Protein AF-A0A9D4KEQ6-F1 (afdb_monomer)

Organism: Dreissena polymorpha (NCBI:txid45954)

Mean predicted aligned error: 18.67 Å

Radius of gyration: 32.82 Å; Cα contacts (8 Å, |Δi|>4): 3; chains: 1; bounding box: 65×37×92 Å

Sequence (124 aa):
MKENLWKTSDKQVTGLKPDDVHWVLTVPAIWDDSAKHFMRLAAEQVRQYTTTTTTTTTTTTTTTTTTTNTNPSTIYFTILLLLILILPQILLLIVLLLLLLLLLLLQRLYLYYYHYYYYNYYYH

Foldseek 3Di:
DVVVVVVVVCVPDPDDDPVNCDDDDDDDPPDDVVVVVVVVVVVVVVVVVVPDDDDDDDDDDDDPPPPPPCPVVNVVVVVVVVCVVCVVVVVVVVVVVVVVVVVVVVVVVVVVVVVVVVCVVPVD

Structure (mmCIF, N/CA/C/O backbone):
data_AF-A0A9D4KEQ6-F1
#
_entry.id   AF-A0A9D4KEQ6-F1
#
loop_
_atom_site.group_PDB
_atom_site.id
_atom_site.type_symbol
_atom_site.label_atom_id
_atom_site.label_alt_id
_atom_site.label_comp_id
_atom_site.label_asym_id
_atom_site.label_entity_id
_atom_site.label_seq_id
_atom_site.pdbx_PDB_ins_code
_atom_site.Cartn_x
_atom_site.Cartn_y
_atom_site.Cartn_z
_atom_site.occupancy
_atom_site.B_iso_or_equiv
_atom_site.auth_seq_id
_atom_site.auth_comp_id
_atom_site.auth_asym_id
_atom_site.auth_atom_id
_atom_site.pdbx_PDB_model_num
ATOM 1 N N . MET A 1 1 ? -37.636 -7.592 4.244 1.00 48.56 1 MET A N 1
ATOM 2 C CA . MET A 1 1 ? -36.590 -7.904 5.263 1.00 48.56 1 MET A CA 1
ATOM 3 C C . MET A 1 1 ? -36.769 -7.107 6.563 1.00 48.56 1 MET A C 1
ATOM 5 O O . MET A 1 1 ? -36.250 -7.522 7.590 1.00 48.56 1 MET A O 1
ATOM 9 N N . LYS A 1 2 ? -37.547 -6.012 6.545 1.00 50.50 2 LYS A N 1
ATOM 10 C CA . LYS A 1 2 ? -37.942 -5.228 7.727 1.00 50.50 2 LYS A CA 1
ATOM 11 C C . LYS A 1 2 ? -39.020 -5.947 8.548 1.00 50.50 2 LYS A C 1
ATOM 13 O O . LYS A 1 2 ? -39.016 -5.865 9.767 1.00 50.50 2 LYS A O 1
ATOM 18 N N . GLU A 1 3 ? -39.886 -6.721 7.887 1.00 52.66 3 GLU A N 1
ATOM 19 C CA . GLU A 1 3 ? -40.971 -7.465 8.551 1.00 52.66 3 GLU A CA 1
ATOM 20 C C . GLU A 1 3 ? -40.503 -8.553 9.530 1.00 52.66 3 GLU A C 1
ATOM 22 O O . GLU A 1 3 ? -41.194 -8.846 10.504 1.00 52.66 3 GLU A O 1
ATOM 27 N N . ASN A 1 4 ? -39.315 -9.121 9.317 1.00 52.31 4 ASN A N 1
ATOM 28 C CA . ASN A 1 4 ? -38.810 -10.222 10.139 1.00 52.31 4 ASN A CA 1
ATOM 29 C C . ASN A 1 4 ? -38.201 -9.753 11.467 1.00 52.31 4 ASN A C 1
ATOM 31 O O . ASN A 1 4 ? -37.977 -10.580 12.341 1.00 52.31 4 ASN A O 1
ATOM 35 N N . LEU A 1 5 ? -37.951 -8.448 11.624 1.00 56.09 5 LEU A N 1
ATOM 36 C CA . LEU A 1 5 ? -37.410 -7.862 12.854 1.00 56.09 5 LEU A CA 1
ATOM 37 C C . LEU A 1 5 ? -38.504 -7.598 13.897 1.00 56.09 5 LEU A C 1
ATOM 39 O O . LEU A 1 5 ? -38.255 -7.710 15.093 1.00 56.09 5 LEU A O 1
ATOM 43 N N . TRP A 1 6 ? -39.732 -7.301 13.461 1.00 56.75 6 TRP A N 1
ATOM 44 C CA . TRP A 1 6 ? -40.844 -7.013 14.376 1.00 56.75 6 TRP A CA 1
ATOM 45 C C . TRP A 1 6 ? -41.299 -8.258 15.139 1.00 56.75 6 TRP A C 1
ATOM 47 O O . TRP A 1 6 ? -41.569 -8.193 16.334 1.00 56.75 6 TRP A O 1
ATOM 57 N N . LYS A 1 7 ? -41.316 -9.417 14.470 1.00 56.84 7 LYS A N 1
ATOM 58 C CA . LYS A 1 7 ? -41.782 -10.679 15.067 1.00 56.84 7 LYS A CA 1
ATOM 59 C C . LYS A 1 7 ? -40.853 -11.226 16.155 1.00 56.84 7 LYS A C 1
ATOM 61 O O . LYS A 1 7 ? -41.310 -11.975 17.014 1.00 56.84 7 LYS A O 1
ATOM 66 N N . THR A 1 8 ? -39.568 -10.878 16.129 1.00 54.66 8 THR A N 1
ATOM 67 C CA . THR A 1 8 ? -38.582 -11.299 17.139 1.00 54.66 8 THR A CA 1
ATOM 68 C C . THR A 1 8 ? -38.554 -10.379 18.359 1.00 54.66 8 THR A C 1
ATOM 70 O O . THR A 1 8 ? -38.238 -10.852 19.451 1.00 54.66 8 THR A O 1
ATOM 73 N N . SER A 1 9 ? -38.919 -9.102 18.208 1.00 52.12 9 SER A N 1
ATOM 74 C CA . SER A 1 9 ? -38.992 -8.147 19.326 1.00 52.12 9 SER A CA 1
ATOM 75 C C . SER A 1 9 ? -40.262 -8.298 20.167 1.00 52.12 9 SER A C 1
ATOM 77 O O . SER A 1 9 ? -40.203 -8.139 21.384 1.00 52.12 9 SER A O 1
ATOM 79 N N . ASP A 1 10 ? -41.379 -8.694 19.551 1.00 49.25 10 ASP A N 1
ATOM 80 C CA . ASP A 1 10 ? -42.678 -8.847 20.228 1.00 49.25 10 ASP A CA 1
ATOM 81 C C . ASP A 1 10 ? -42.689 -9.973 21.287 1.00 49.25 10 ASP A C 1
ATOM 83 O O . ASP A 1 10 ? -43.503 -9.984 22.204 1.00 49.25 10 ASP A O 1
ATOM 87 N N . LYS A 1 11 ? -41.736 -10.916 21.209 1.00 53.53 11 LYS A N 1
ATOM 88 C CA . LYS A 1 11 ? -41.595 -12.012 22.184 1.00 53.53 11 LYS A CA 1
ATOM 89 C C . LYS A 1 11 ? -40.709 -11.697 23.389 1.00 53.53 11 LYS A C 1
ATOM 91 O O . LYS A 1 11 ? -40.758 -12.456 24.352 1.00 53.53 11 LYS A O 1
ATOM 96 N N . GLN A 1 12 ? -39.881 -10.651 23.345 1.00 56.47 12 GLN A N 1
ATOM 97 C CA . GLN A 1 12 ? -38.873 -10.414 24.391 1.00 56.47 12 GLN A CA 1
ATOM 98 C C . GLN A 1 12 ? -39.175 -9.210 25.286 1.00 56.47 12 GLN A C 1
ATOM 100 O O . GLN A 1 12 ? -38.647 -9.152 26.392 1.00 56.47 12 GLN A O 1
ATOM 105 N N . VAL A 1 13 ? -40.042 -8.281 24.867 1.00 53.16 13 VAL A N 1
ATOM 106 C CA . VAL A 1 13 ? -40.449 -7.137 25.697 1.00 53.16 13 VAL A CA 1
ATOM 107 C C . VAL A 1 13 ? -41.915 -6.801 25.419 1.00 53.16 13 VAL A C 1
ATOM 109 O O . VAL A 1 13 ? -42.242 -6.058 24.499 1.00 53.16 13 VAL A O 1
ATOM 112 N N . THR A 1 14 ? -42.820 -7.361 26.218 1.00 50.53 14 THR A N 1
ATOM 113 C CA . THR A 1 14 ? -44.240 -6.993 26.205 1.00 50.53 14 THR A CA 1
ATOM 114 C C . THR A 1 14 ? -44.406 -5.564 26.734 1.00 50.53 14 THR A C 1
ATOM 116 O O . THR A 1 14 ? -44.149 -5.332 27.914 1.00 50.53 14 THR A O 1
ATOM 119 N N . GLY A 1 15 ? -44.853 -4.620 25.895 1.00 56.59 15 GLY A N 1
ATOM 120 C CA . GLY A 1 15 ? -45.361 -3.315 26.358 1.00 56.59 15 GLY A CA 1
ATOM 121 C C . GLY A 1 15 ? -44.748 -2.045 25.760 1.00 56.59 15 GLY A C 1
ATOM 122 O O . GLY A 1 15 ? -45.093 -0.965 26.228 1.00 56.59 15 GLY A O 1
ATOM 123 N N . LEU A 1 16 ? -43.879 -2.131 24.749 1.00 55.25 16 LEU A N 1
ATOM 124 C CA . LEU A 1 16 ? -43.305 -0.937 24.115 1.00 55.25 16 LEU A CA 1
ATOM 125 C C . LEU A 1 16 ? -44.316 -0.286 23.160 1.00 55.25 16 LEU A C 1
ATOM 127 O O . LEU A 1 16 ? -44.744 -0.906 22.181 1.00 55.25 16 LEU A O 1
ATOM 131 N N . LYS A 1 17 ? -44.695 0.966 23.427 1.00 63.66 17 LYS A N 1
ATOM 132 C CA . LYS A 1 17 ? -45.429 1.796 22.466 1.00 63.66 17 LYS A CA 1
ATOM 133 C C . LYS A 1 17 ? -44.452 2.313 21.399 1.00 63.66 17 LYS A C 1
ATOM 135 O O . LYS A 1 17 ? -43.269 2.482 21.688 1.00 63.66 17 LYS A O 1
ATOM 140 N N . PRO A 1 18 ? -44.916 2.601 20.171 1.00 59.09 18 PRO A N 1
ATOM 141 C CA . PRO A 1 18 ? -44.058 3.112 19.095 1.00 59.09 18 PRO A CA 1
ATOM 142 C C . PRO A 1 18 ? -43.285 4.387 19.464 1.00 59.09 18 PRO A C 1
ATOM 144 O O . PRO A 1 18 ? -42.204 4.622 18.933 1.00 59.09 18 PRO A O 1
ATOM 147 N N . ASP A 1 19 ? -43.818 5.168 20.404 1.00 65.94 19 ASP A N 1
ATOM 148 C CA . ASP A 1 19 ? -43.237 6.427 20.868 1.00 65.94 19 ASP A CA 1
ATOM 149 C C . ASP A 1 19 ? -42.114 6.238 21.907 1.00 65.94 19 ASP A C 1
ATOM 151 O O . ASP A 1 19 ? -41.388 7.189 22.188 1.00 65.94 19 ASP A O 1
ATOM 155 N N . ASP A 1 20 ? -41.928 5.027 22.453 1.00 63.50 20 ASP A N 1
ATOM 156 C CA . ASP A 1 20 ? -40.911 4.729 23.478 1.00 63.50 20 ASP A CA 1
ATOM 157 C C . ASP A 1 20 ? -39.500 4.546 22.880 1.00 63.50 20 ASP A C 1
ATOM 159 O O . ASP A 1 20 ? -38.496 4.523 23.600 1.00 63.50 20 ASP A O 1
ATOM 163 N N . VAL A 1 21 ? -39.396 4.406 21.551 1.00 66.19 21 VAL A N 1
ATOM 164 C CA . VAL A 1 21 ? -38.121 4.219 20.843 1.00 66.19 21 VAL A CA 1
ATOM 165 C C . VAL A 1 21 ? -37.635 5.558 20.290 1.00 66.19 21 VAL A C 1
ATOM 167 O O . VAL A 1 21 ? -38.007 5.976 19.198 1.00 66.19 21 VAL A O 1
ATOM 170 N N . HIS A 1 22 ? -36.766 6.232 21.043 1.00 66.12 22 HIS A N 1
ATOM 171 C CA . HIS A 1 22 ? -36.298 7.581 20.699 1.00 66.12 22 HIS A CA 1
ATOM 172 C C . HIS A 1 22 ? -35.037 7.628 19.824 1.00 66.12 22 HIS A C 1
ATOM 174 O O . HIS A 1 22 ? -34.822 8.605 19.113 1.00 66.12 22 HIS A O 1
ATOM 180 N N . TRP A 1 23 ? -34.183 6.605 19.868 1.00 68.00 23 TRP A N 1
ATOM 181 C CA . TRP A 1 23 ? -32.967 6.543 19.057 1.00 68.00 23 TRP A CA 1
ATOM 182 C C . TRP A 1 23 ? -32.533 5.097 18.835 1.00 68.00 23 TRP A C 1
ATOM 184 O O . TRP A 1 23 ? -32.764 4.219 19.665 1.00 68.00 23 TRP A O 1
ATOM 194 N N . VAL A 1 24 ? -31.883 4.860 17.697 1.00 73.81 24 VAL A N 1
ATOM 195 C CA . VAL A 1 24 ? -31.263 3.579 17.354 1.00 73.81 24 VAL A CA 1
ATOM 196 C C . VAL A 1 24 ? -29.780 3.832 17.153 1.00 73.81 24 VAL A C 1
ATOM 198 O O . VAL A 1 24 ? -29.390 4.690 16.367 1.00 73.81 24 VAL A O 1
ATOM 201 N N . LEU A 1 25 ? -28.956 3.081 17.873 1.00 76.69 25 LEU A N 1
ATOM 202 C CA . LEU A 1 25 ? -27.509 3.195 17.825 1.00 76.69 25 LEU A CA 1
ATOM 203 C C . LEU A 1 25 ? -26.940 1.978 17.099 1.00 76.69 25 LEU A C 1
ATOM 205 O O . LEU A 1 25 ? -27.060 0.848 17.571 1.00 76.69 25 LEU A O 1
ATOM 209 N N . THR A 1 26 ? -26.333 2.203 15.938 1.00 83.06 26 THR A N 1
ATOM 210 C CA . THR A 1 26 ? -25.660 1.147 15.180 1.00 83.06 26 THR A CA 1
ATOM 211 C C . THR A 1 26 ? -24.206 1.064 15.613 1.00 83.06 26 THR A C 1
ATOM 213 O O . THR A 1 26 ? -23.472 2.045 15.505 1.00 83.06 26 THR A O 1
ATOM 216 N N . VAL A 1 27 ? -23.781 -0.109 16.070 1.00 83.31 27 VAL A N 1
ATOM 217 C CA . VAL A 1 27 ? -22.387 -0.384 16.435 1.00 83.31 27 VAL A CA 1
ATOM 218 C C . VAL A 1 27 ? -21.811 -1.473 15.521 1.00 83.31 27 VAL A C 1
ATOM 220 O O . VAL A 1 27 ? -22.551 -2.381 15.128 1.00 83.31 27 VAL A O 1
ATOM 223 N N . PRO A 1 28 ? -20.517 -1.408 15.151 1.00 74.38 28 PRO A N 1
ATOM 224 C CA . PRO A 1 28 ? -19.864 -2.455 14.369 1.00 74.38 28 PRO A CA 1
ATOM 225 C C . PRO A 1 28 ? -19.926 -3.821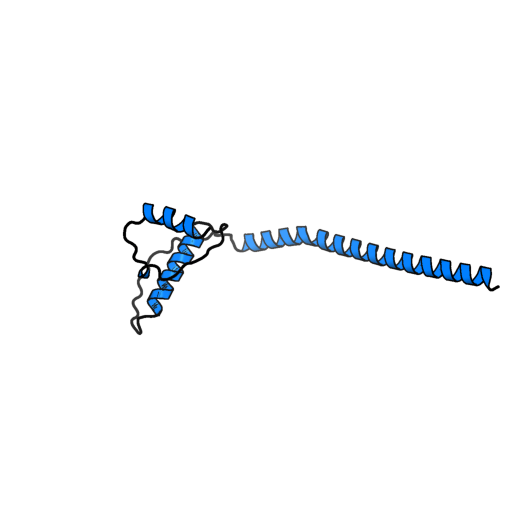 15.064 1.00 74.38 28 PRO A C 1
ATOM 227 O O . PRO A 1 28 ? -19.737 -3.918 16.275 1.00 74.38 28 PRO A O 1
ATOM 230 N N . ALA A 1 29 ? -20.113 -4.899 14.296 1.00 75.56 29 ALA A N 1
ATOM 231 C CA . ALA A 1 29 ? -20.196 -6.262 14.839 1.00 75.56 29 ALA A CA 1
ATOM 232 C C . ALA A 1 29 ? -18.909 -6.724 15.555 1.00 75.56 29 ALA A C 1
ATOM 234 O O . ALA A 1 29 ? -18.961 -7.620 16.389 1.00 75.56 29 ALA A O 1
ATOM 235 N N . ILE A 1 30 ? -17.772 -6.090 15.245 1.00 72.56 30 ILE A N 1
ATOM 236 C CA . ILE A 1 30 ? -16.456 -6.367 15.840 1.00 72.56 30 ILE A CA 1
ATOM 237 C C . ILE A 1 30 ? -16.263 -5.754 17.235 1.00 72.56 30 ILE A C 1
ATOM 239 O O . ILE A 1 30 ? -15.220 -5.965 17.845 1.00 72.56 30 ILE A O 1
ATOM 243 N N . TRP A 1 31 ? -17.214 -4.952 17.724 1.00 81.38 31 TRP A N 1
ATOM 244 C CA . TRP A 1 31 ? -17.108 -4.350 19.050 1.00 81.38 31 TRP A CA 1
ATOM 245 C C . TRP A 1 31 ? -17.347 -5.389 20.140 1.00 81.38 31 TRP A C 1
ATOM 247 O O . TRP A 1 31 ? -18.305 -6.169 20.080 1.00 81.38 31 TRP A O 1
ATOM 257 N N . ASP A 1 32 ? -16.482 -5.354 21.147 1.00 78.19 32 ASP A N 1
ATOM 258 C CA . ASP A 1 32 ? -16.646 -6.122 22.368 1.00 78.19 32 ASP A CA 1
ATOM 259 C C . ASP A 1 32 ? -17.789 -5.547 23.219 1.00 78.19 32 ASP A C 1
ATOM 261 O O . ASP A 1 32 ? -18.289 -4.436 23.005 1.00 78.19 32 ASP A O 1
ATOM 265 N N . ASP A 1 33 ? -18.258 -6.335 24.181 1.00 80.06 33 ASP A N 1
ATOM 266 C CA . ASP A 1 33 ? -19.415 -5.948 24.990 1.00 80.06 33 ASP A CA 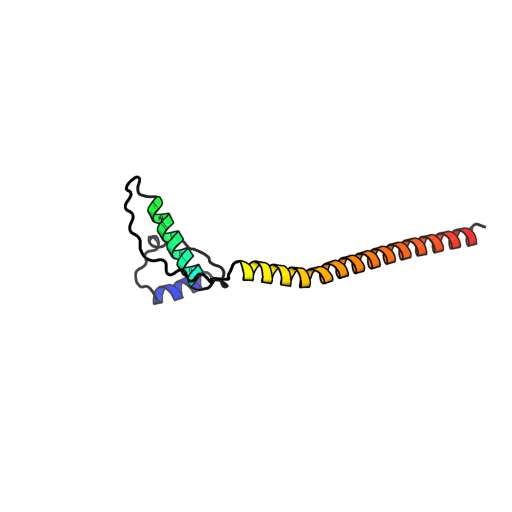1
ATOM 267 C C . ASP A 1 33 ? -19.128 -4.713 25.860 1.00 80.06 33 ASP A C 1
ATOM 269 O O . ASP A 1 33 ? -20.044 -3.944 26.157 1.00 80.06 33 ASP A O 1
ATOM 273 N N . SER A 1 34 ? -17.852 -4.454 26.166 1.00 76.38 34 SER A N 1
ATOM 274 C CA . SER A 1 34 ? -17.387 -3.241 26.844 1.00 76.38 34 SER A CA 1
ATOM 275 C C . SER A 1 34 ? -17.603 -1.986 25.990 1.00 76.38 34 SER A C 1
ATOM 277 O O . SER A 1 34 ? -18.240 -1.031 26.446 1.00 76.38 34 SER A O 1
ATOM 279 N N . ALA A 1 35 ? -17.176 -1.991 24.721 1.00 79.25 35 ALA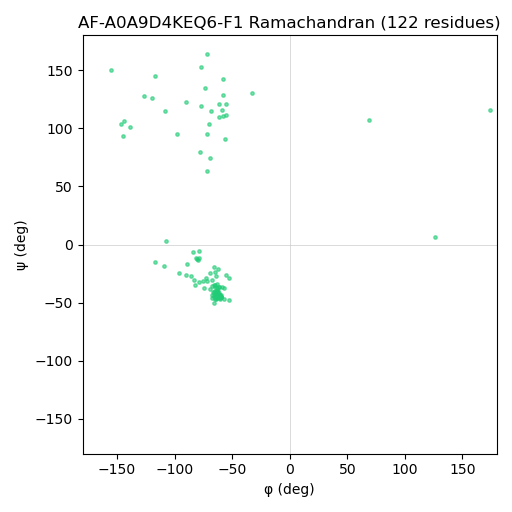 A N 1
ATOM 280 C CA . ALA A 1 35 ? -17.386 -0.865 23.810 1.00 79.25 35 ALA A CA 1
ATOM 281 C C . ALA A 1 35 ? -18.878 -0.602 23.550 1.00 79.25 35 ALA A C 1
ATOM 283 O O . ALA A 1 35 ? -19.317 0.552 23.494 1.00 79.25 35 ALA A O 1
ATOM 284 N N . LYS A 1 36 ? -19.693 -1.661 23.456 1.00 83.19 36 LYS A N 1
ATOM 285 C CA . LYS A 1 36 ? -21.157 -1.530 23.343 1.00 83.19 36 LYS A CA 1
ATOM 286 C C . LYS A 1 36 ? -21.774 -0.912 24.600 1.00 83.19 36 LYS A C 1
ATOM 288 O O . LYS A 1 36 ? -22.647 -0.049 24.489 1.00 83.19 36 LYS A O 1
ATOM 293 N N . HIS A 1 37 ? -21.320 -1.325 25.784 1.00 80.81 37 HIS A N 1
ATOM 294 C CA . HIS A 1 37 ? -21.779 -0.781 27.062 1.00 80.81 37 HIS A CA 1
ATOM 295 C C . HIS A 1 37 ? -21.412 0.700 27.216 1.00 80.81 37 HIS A C 1
ATOM 297 O O . HIS A 1 37 ? -22.272 1.514 27.553 1.00 80.81 37 HIS A O 1
ATOM 303 N N . PHE A 1 38 ? -20.178 1.072 26.871 1.00 84.62 38 PHE A N 1
ATOM 304 C CA . PHE A 1 38 ? -19.730 2.464 26.856 1.00 84.62 38 PHE A CA 1
ATOM 305 C C . PHE A 1 38 ? -20.609 3.338 25.953 1.00 84.62 38 PHE A C 1
ATOM 307 O O . PHE A 1 38 ? -21.073 4.399 26.371 1.00 84.62 38 PHE A O 1
ATOM 314 N N . MET A 1 39 ? -20.904 2.870 24.738 1.00 83.19 39 MET A N 1
ATOM 315 C CA . MET A 1 39 ? -21.719 3.632 23.792 1.00 83.19 39 MET A CA 1
ATOM 316 C C . MET A 1 39 ? -23.158 3.830 24.285 1.00 83.19 39 MET A C 1
ATOM 318 O O . MET A 1 39 ? -23.750 4.889 24.073 1.00 83.19 39 MET A O 1
ATOM 322 N N . ARG A 1 40 ? -23.709 2.837 24.993 1.00 83.12 40 ARG A N 1
ATOM 323 C CA . ARG A 1 40 ? -25.023 2.948 25.634 1.00 83.12 40 ARG A CA 1
ATOM 324 C C . ARG A 1 40 ? -25.027 4.015 26.731 1.00 83.12 40 ARG A C 1
ATOM 326 O O . ARG A 1 40 ? -25.922 4.856 26.736 1.00 83.12 40 ARG A O 1
ATOM 333 N N . LEU A 1 41 ? -24.022 4.013 27.608 1.00 80.94 41 LEU A N 1
ATOM 334 C CA . LEU A 1 41 ? -23.889 5.008 28.679 1.00 80.94 41 LEU A CA 1
ATOM 335 C C . LEU A 1 41 ? -23.661 6.421 28.132 1.00 80.94 41 LEU A C 1
ATOM 337 O O . LEU A 1 41 ? -24.162 7.391 28.697 1.00 80.94 41 LEU A O 1
ATOM 341 N N . ALA A 1 42 ? -22.915 6.554 27.035 1.00 82.31 42 ALA A N 1
ATOM 342 C CA . ALA A 1 42 ? -22.700 7.840 26.382 1.00 82.31 42 ALA A CA 1
ATOM 343 C C . ALA A 1 42 ? -24.011 8.398 25.807 1.00 82.31 42 ALA A C 1
ATOM 345 O O . ALA A 1 42 ? -24.351 9.553 26.062 1.00 82.31 42 ALA A O 1
ATOM 346 N N . ALA A 1 43 ? -24.785 7.572 25.096 1.00 81.88 43 ALA A N 1
ATOM 347 C CA . ALA A 1 43 ? -26.084 7.971 24.556 1.00 81.88 43 ALA A CA 1
ATOM 348 C C . ALA A 1 43 ? -27.085 8.360 25.662 1.00 81.88 43 ALA A C 1
ATOM 350 O O . ALA A 1 43 ? -27.852 9.312 25.505 1.00 81.88 43 ALA A O 1
ATOM 351 N N . GLU A 1 44 ? -27.048 7.666 26.802 1.00 79.06 44 GLU A N 1
ATOM 352 C CA . GLU A 1 44 ? -27.863 7.994 27.973 1.00 79.06 44 GLU A CA 1
ATOM 353 C C . GLU A 1 44 ? -27.479 9.344 28.596 1.00 79.06 44 GLU A C 1
ATOM 355 O O . GLU A 1 44 ? -28.358 10.159 28.879 1.00 79.06 44 GLU A O 1
ATOM 360 N N . GLN A 1 45 ? -26.179 9.623 28.730 1.00 75.94 45 GLN A N 1
ATOM 361 C CA . GLN A 1 45 ? -25.680 10.907 29.232 1.00 75.94 45 GLN A CA 1
ATOM 362 C C . GLN A 1 45 ? -26.061 12.070 28.306 1.00 75.94 45 GLN A C 1
ATOM 364 O O . GLN A 1 45 ? -26.543 13.093 28.787 1.00 75.94 45 GLN A O 1
ATOM 369 N N . VAL A 1 46 ? -25.950 11.906 26.979 1.00 73.44 46 VAL A N 1
ATOM 370 C CA . VAL A 1 46 ? -26.335 12.948 26.002 1.00 73.44 46 VAL A CA 1
ATOM 371 C C . VAL A 1 46 ? -27.796 13.379 26.159 1.00 73.44 46 VAL A C 1
ATOM 373 O O . VAL A 1 46 ? -28.092 14.571 26.070 1.00 73.44 46 VAL A O 1
ATOM 376 N N . ARG A 1 47 ? -28.705 12.446 26.473 1.00 61.94 47 ARG A N 1
ATOM 377 C CA . ARG A 1 47 ? -30.122 12.765 26.712 1.00 61.94 47 ARG A CA 1
ATOM 378 C C . ARG A 1 47 ? -30.322 13.681 27.925 1.00 61.94 47 ARG A C 1
ATOM 380 O O . ARG A 1 47 ? -31.237 14.504 27.917 1.00 61.94 47 ARG A O 1
ATOM 387 N N . GLN A 1 48 ? -29.493 13.555 28.961 1.00 56.59 48 GLN A N 1
ATOM 388 C CA . GLN A 1 48 ? -29.647 14.339 30.190 1.00 56.59 48 GLN A CA 1
ATOM 389 C C . GLN A 1 48 ? -29.262 15.815 29.999 1.00 56.59 48 GLN A C 1
ATOM 391 O O . GLN A 1 48 ? -29.848 16.688 30.638 1.00 56.59 48 GLN A O 1
ATOM 396 N N . TYR A 1 49 ? -28.349 16.126 29.074 1.00 51.84 49 TYR A N 1
ATOM 397 C CA . TYR A 1 49 ? -27.874 17.501 28.866 1.00 51.84 49 TYR A CA 1
ATOM 398 C C . TYR A 1 49 ? -28.830 18.395 28.065 1.00 51.84 49 TYR A C 1
ATOM 400 O O . TYR A 1 49 ? -28.642 19.608 28.042 1.00 51.84 49 TYR A O 1
ATOM 408 N N . THR A 1 50 ? -29.870 17.848 27.428 1.00 53.06 50 THR A N 1
ATOM 409 C CA . THR A 1 50 ? -30.823 18.659 26.646 1.00 53.06 50 THR A CA 1
ATOM 410 C C . THR A 1 50 ? -31.937 19.282 27.503 1.00 53.06 50 THR A C 1
ATOM 412 O O . THR A 1 50 ? -32.695 20.095 26.986 1.00 53.06 50 THR A O 1
ATOM 415 N N . THR A 1 51 ? -32.045 18.961 28.806 1.00 52.59 51 THR A N 1
ATOM 416 C CA . THR A 1 51 ? -33.211 19.384 29.621 1.00 52.59 51 THR A CA 1
ATOM 417 C C . THR A 1 51 ? -32.919 20.323 30.805 1.00 52.59 51 THR A C 1
ATOM 419 O O . THR A 1 51 ? -33.860 20.961 31.266 1.00 52.59 51 THR A O 1
ATOM 422 N N . THR A 1 52 ? -31.681 20.520 31.287 1.00 41.53 52 THR A N 1
ATOM 423 C CA . THR A 1 52 ? -31.499 21.292 32.541 1.00 41.53 52 THR A CA 1
ATOM 424 C C . THR A 1 52 ? -30.244 22.165 32.577 1.00 41.53 52 THR A C 1
ATOM 426 O O . THR A 1 52 ? -29.127 21.700 32.787 1.00 41.53 52 THR A O 1
ATOM 429 N N . THR A 1 53 ? -30.457 23.475 32.450 1.00 44.22 53 THR A N 1
ATOM 430 C CA . THR A 1 53 ? -29.588 24.529 32.980 1.00 44.22 53 THR A CA 1
ATOM 431 C C . THR A 1 53 ? -29.446 24.374 34.504 1.00 44.22 53 THR A C 1
ATOM 433 O O . THR A 1 53 ? -30.450 24.320 35.203 1.00 44.22 53 THR A O 1
ATOM 436 N N . THR A 1 54 ? -28.201 24.370 34.998 1.00 43.03 54 THR A N 1
ATOM 437 C CA . THR A 1 54 ? -27.795 24.563 36.410 1.00 43.03 54 THR A CA 1
ATOM 438 C C . THR A 1 54 ? -28.150 23.447 37.404 1.00 43.03 54 THR A C 1
ATOM 440 O O . THR A 1 54 ? -29.281 23.339 37.860 1.00 43.03 54 THR A O 1
ATOM 443 N N . THR A 1 55 ? -27.141 22.684 37.847 1.00 38.03 55 THR A N 1
ATOM 444 C CA . THR A 1 55 ? -26.692 22.580 39.259 1.00 38.03 55 THR A CA 1
ATOM 445 C C . THR A 1 55 ? -25.620 21.492 39.374 1.00 38.03 55 THR A C 1
ATOM 447 O O . THR A 1 55 ? -25.863 20.311 39.150 1.00 38.03 55 THR A O 1
ATOM 450 N N . THR A 1 56 ? -24.416 21.921 39.739 1.00 45.31 56 THR A N 1
ATOM 451 C CA . THR A 1 56 ? -23.270 21.105 40.143 1.00 45.31 56 THR A CA 1
ATOM 452 C C . THR A 1 56 ? -23.642 20.176 41.297 1.00 45.31 56 THR A C 1
ATOM 454 O O . THR A 1 56 ? -23.975 20.649 42.380 1.00 45.31 56 THR A O 1
ATOM 457 N N . THR A 1 57 ? -23.514 18.861 41.130 1.00 36.69 57 THR A N 1
ATOM 458 C CA . THR A 1 57 ? -23.283 17.953 42.263 1.00 36.69 57 THR A CA 1
ATOM 459 C C . THR A 1 57 ? -22.410 16.797 41.800 1.00 36.69 57 THR A C 1
ATOM 461 O O . THR A 1 57 ? -22.832 15.890 41.090 1.00 36.69 57 THR A O 1
ATOM 464 N N . THR A 1 58 ? -21.145 16.883 42.194 1.00 42.84 58 THR A N 1
ATOM 465 C CA . THR A 1 58 ? -20.133 15.839 42.094 1.00 42.8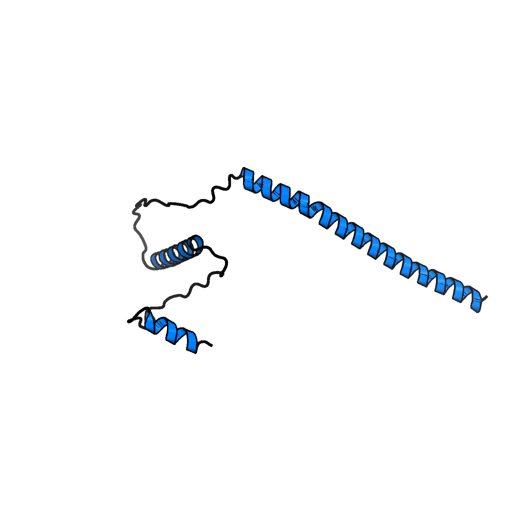4 58 THR A CA 1
ATOM 466 C C . THR A 1 58 ? -20.576 14.631 42.916 1.00 42.84 58 THR A C 1
ATOM 468 O O . THR A 1 58 ? -20.758 14.737 44.127 1.00 42.84 58 THR A O 1
ATOM 471 N N . THR A 1 59 ? -20.726 13.465 42.295 1.00 35.94 59 THR A N 1
ATOM 472 C CA . THR A 1 59 ? -20.762 12.189 43.020 1.00 35.94 59 THR A CA 1
ATOM 473 C C . THR A 1 59 ? -19.952 11.161 42.246 1.00 35.94 59 THR A C 1
ATOM 475 O O . THR A 1 59 ? -20.369 10.619 41.227 1.00 35.94 59 THR A O 1
ATOM 478 N N . THR A 1 60 ? -18.737 10.955 42.740 1.00 42.25 60 THR A N 1
ATOM 479 C CA . THR A 1 60 ? -17.758 9.966 42.302 1.00 42.25 60 THR A CA 1
ATOM 480 C C . THR A 1 60 ? -18.343 8.561 42.430 1.00 42.25 60 THR A C 1
ATOM 482 O O . THR A 1 60 ? -18.610 8.113 43.540 1.00 42.25 60 THR A O 1
ATOM 485 N N . THR A 1 61 ? -18.523 7.857 41.311 1.00 34.47 61 THR A N 1
ATOM 486 C CA . THR A 1 61 ? -18.795 6.412 41.303 1.00 34.47 61 THR A CA 1
ATOM 487 C C . THR A 1 61 ? -17.791 5.724 40.386 1.00 34.47 61 THR A C 1
ATOM 489 O O . THR A 1 61 ? -17.557 6.141 39.256 1.00 34.47 61 THR A O 1
ATOM 492 N N . THR A 1 62 ? -17.151 4.712 40.955 1.00 36.91 62 THR A N 1
ATOM 493 C CA . THR A 1 62 ? -15.952 3.998 40.526 1.00 36.91 62 THR A CA 1
ATOM 494 C C . THR A 1 62 ? -16.043 3.417 39.114 1.00 36.91 62 THR A C 1
ATOM 496 O O . THR A 1 62 ? -16.735 2.432 38.871 1.00 36.91 62 THR A O 1
ATOM 499 N N . THR A 1 63 ? -15.263 3.988 38.198 1.00 36.34 63 THR A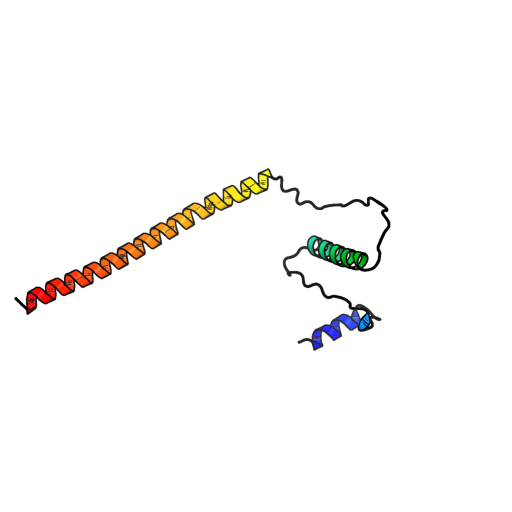 N 1
ATOM 500 C CA . THR A 1 63 ? -14.943 3.413 36.890 1.00 36.34 63 THR A CA 1
ATOM 501 C C . THR A 1 63 ? -14.017 2.213 37.089 1.00 36.34 63 THR A C 1
ATOM 503 O O . THR A 1 63 ? -12.819 2.379 37.316 1.00 36.34 63 THR A O 1
ATOM 506 N N . THR A 1 64 ? -14.526 0.984 36.981 1.00 34.81 64 THR A N 1
ATOM 507 C CA . THR A 1 64 ? -13.659 -0.153 36.640 1.00 34.81 64 THR A CA 1
ATOM 508 C C . THR A 1 64 ? -13.419 -0.088 35.141 1.00 34.81 64 THR A C 1
ATOM 510 O O . THR A 1 64 ? -14.068 -0.755 34.341 1.00 34.81 64 THR A O 1
ATOM 513 N N . THR A 1 65 ? -12.502 0.793 34.756 1.00 35.53 65 THR A N 1
ATOM 514 C CA . THR A 1 65 ? -11.906 0.787 33.432 1.00 35.53 65 THR A CA 1
ATOM 515 C C . THR A 1 65 ? -11.206 -0.559 33.306 1.00 35.53 65 THR A C 1
ATOM 517 O O . THR A 1 65 ? -10.179 -0.783 33.945 1.00 35.53 65 THR A O 1
ATOM 520 N N . THR A 1 66 ? -11.712 -1.466 32.473 1.00 33.59 66 THR A N 1
ATOM 521 C CA . THR A 1 66 ? -10.812 -2.416 31.819 1.00 33.59 66 THR A CA 1
ATOM 522 C C . THR A 1 66 ? -10.006 -1.588 30.829 1.00 33.59 66 THR A C 1
ATOM 524 O O . THR A 1 66 ? -10.260 -1.566 29.629 1.00 33.59 66 THR A O 1
ATOM 527 N N . THR A 1 67 ? -9.055 -0.818 31.359 1.00 37.25 67 THR A N 1
ATOM 528 C CA . THR A 1 67 ? -7.884 -0.453 30.596 1.00 37.25 67 THR A CA 1
ATOM 529 C C . THR A 1 67 ? -7.275 -1.794 30.220 1.00 37.25 67 THR A C 1
ATOM 531 O O . THR A 1 67 ? -6.747 -2.519 31.064 1.00 37.25 67 THR A O 1
ATOM 534 N N . THR A 1 68 ? -7.327 -2.159 28.942 1.00 40.91 68 THR A N 1
ATOM 535 C CA . THR A 1 68 ? -6.175 -2.855 28.383 1.00 40.91 68 THR A CA 1
ATOM 536 C C . THR A 1 68 ? -5.016 -1.908 28.633 1.00 40.91 68 THR A C 1
ATOM 538 O O . THR A 1 68 ? -4.791 -0.955 27.890 1.00 40.91 68 THR A O 1
ATOM 541 N N . ASN A 1 69 ? -4.372 -2.094 29.782 1.00 44.97 69 ASN A N 1
ATOM 542 C CA . ASN A 1 69 ? -3.190 -1.388 30.217 1.00 44.97 69 ASN A CA 1
ATOM 543 C C . ASN A 1 69 ? -2.051 -1.928 29.347 1.00 44.97 69 ASN A C 1
ATOM 545 O O . ASN A 1 69 ? -1.157 -2.634 29.804 1.00 44.97 69 ASN A O 1
ATOM 549 N N . THR A 1 70 ? -2.148 -1.696 28.037 1.00 53.47 70 THR A N 1
ATOM 550 C CA . THR A 1 70 ? -1.027 -1.841 27.131 1.00 53.47 70 THR A CA 1
ATOM 551 C C . THR A 1 70 ? -0.144 -0.665 27.464 1.00 53.47 70 THR A C 1
ATOM 553 O O . THR A 1 70 ? -0.386 0.461 27.030 1.00 53.47 70 THR A O 1
ATOM 556 N N . ASN A 1 71 ? 0.817 -0.950 28.336 1.00 57.97 71 ASN A N 1
ATOM 557 C CA . ASN A 1 71 ? 1.933 -0.092 28.676 1.00 57.97 71 ASN A CA 1
ATOM 558 C C . ASN A 1 71 ? 2.330 0.717 27.424 1.00 57.97 71 ASN A C 1
ATOM 560 O O . ASN A 1 71 ? 2.476 0.111 26.358 1.00 57.97 71 ASN A O 1
ATOM 564 N N . PRO A 1 72 ? 2.484 2.051 27.482 1.00 64.69 72 PRO A N 1
ATOM 565 C CA . PRO A 1 72 ? 2.809 2.850 26.297 1.00 64.69 72 PRO A CA 1
ATOM 566 C C . PRO A 1 72 ? 4.050 2.316 25.556 1.00 64.69 72 PRO A C 1
ATOM 568 O O . PRO A 1 72 ? 4.110 2.364 24.331 1.00 64.69 72 PRO A O 1
ATOM 571 N N . SER A 1 73 ? 4.982 1.679 26.275 1.00 66.75 73 SER A N 1
ATOM 572 C CA . SER A 1 73 ? 6.119 0.940 25.708 1.00 66.75 73 SER A CA 1
ATOM 573 C C . SER A 1 73 ? 5.728 -0.212 24.767 1.00 66.75 73 SER A C 1
ATOM 575 O O . SER A 1 73 ? 6.390 -0.416 23.751 1.00 66.75 73 SER A O 1
ATOM 577 N N . THR A 1 74 ? 4.642 -0.937 25.042 1.00 77.19 74 THR A N 1
ATOM 578 C CA . THR A 1 74 ? 4.109 -2.006 24.183 1.00 77.19 74 THR A CA 1
ATOM 579 C C . THR A 1 74 ? 3.561 -1.451 22.869 1.00 77.19 74 THR A C 1
ATOM 581 O O . THR A 1 74 ? 3.737 -2.066 21.818 1.00 77.19 74 THR A O 1
ATOM 584 N N . ILE A 1 75 ? 2.947 -0.266 22.890 1.00 84.19 75 ILE A N 1
ATOM 585 C CA . ILE A 1 75 ? 2.440 0.389 21.675 1.00 84.19 75 ILE A CA 1
ATOM 586 C C . ILE A 1 75 ? 3.610 0.818 20.778 1.00 84.19 75 ILE A C 1
ATOM 588 O O . ILE A 1 75 ? 3.619 0.506 19.590 1.00 84.19 75 ILE A O 1
ATOM 592 N N . TYR A 1 76 ? 4.652 1.444 21.331 1.00 87.19 76 TYR A N 1
ATOM 593 C CA . TYR A 1 76 ? 5.839 1.792 20.537 1.00 87.19 76 TYR A CA 1
ATOM 594 C C . TYR A 1 76 ? 6.551 0.557 19.977 1.00 87.19 76 TYR A C 1
ATOM 596 O O . TYR A 1 76 ? 6.965 0.561 18.820 1.00 87.19 76 TYR A O 1
ATOM 604 N N . PHE A 1 77 ? 6.652 -0.517 20.765 1.00 88.94 77 PHE A N 1
ATOM 605 C CA . PHE A 1 77 ? 7.263 -1.769 20.322 1.00 88.94 77 PHE A CA 1
ATOM 606 C C . PHE A 1 77 ? 6.480 -2.430 19.179 1.00 88.94 77 PHE A C 1
ATOM 608 O O . PHE A 1 77 ? 7.069 -2.865 18.192 1.00 88.94 77 PHE A O 1
ATOM 615 N N . THR A 1 78 ? 5.151 -2.476 19.281 1.00 88.38 78 THR A N 1
ATOM 616 C CA . THR A 1 78 ? 4.293 -3.049 18.232 1.00 88.38 78 THR A CA 1
ATOM 617 C C . THR A 1 78 ? 4.329 -2.224 16.947 1.00 88.38 78 THR A C 1
ATOM 619 O O . THR A 1 78 ? 4.447 -2.800 15.866 1.00 88.38 78 THR A O 1
ATOM 622 N N . ILE A 1 79 ? 4.320 -0.891 17.046 1.00 91.50 79 ILE A N 1
ATOM 623 C CA . ILE A 1 79 ? 4.481 0.002 15.888 1.00 91.50 79 ILE A CA 1
ATOM 624 C C . ILE A 1 79 ? 5.862 -0.183 15.243 1.00 91.50 79 ILE A C 1
ATOM 626 O O . ILE A 1 79 ? 5.953 -0.285 14.021 1.00 91.50 79 ILE A O 1
ATOM 630 N N . LEU A 1 80 ? 6.931 -0.272 16.041 1.00 94.75 80 LEU A N 1
ATOM 631 C CA . LEU A 1 80 ? 8.292 -0.498 15.547 1.00 94.75 80 LEU A CA 1
ATOM 632 C C . LEU A 1 80 ? 8.413 -1.841 14.811 1.00 94.75 80 LEU A C 1
ATOM 634 O O . LEU A 1 80 ? 8.978 -1.895 13.720 1.00 94.75 80 LEU A O 1
ATOM 638 N N . LEU A 1 81 ? 7.849 -2.911 15.377 1.00 93.44 81 LEU A N 1
ATOM 639 C CA . LEU A 1 81 ? 7.832 -4.242 14.768 1.00 93.44 81 LEU A CA 1
ATOM 640 C C . LEU A 1 81 ? 7.078 -4.240 13.430 1.00 93.44 81 LEU A C 1
ATOM 642 O O . LEU A 1 81 ? 7.560 -4.795 12.443 1.00 93.44 81 LEU A O 1
ATOM 646 N N . LEU A 1 82 ? 5.916 -3.584 13.387 1.00 94.31 82 LEU A N 1
ATOM 647 C CA . LEU A 1 82 ? 5.113 -3.441 12.176 1.00 94.31 82 LEU A CA 1
ATOM 648 C C . LEU A 1 82 ? 5.874 -2.643 11.105 1.00 94.31 82 LEU A C 1
ATOM 650 O O . LEU A 1 82 ? 5.892 -3.047 9.942 1.00 94.31 82 LEU A O 1
ATOM 654 N N . LEU A 1 83 ? 6.559 -1.562 11.491 1.00 94.62 83 LEU A N 1
ATOM 655 C CA . LEU A 1 83 ? 7.372 -0.756 10.580 1.00 94.62 83 LEU A CA 1
ATOM 656 C C . LEU A 1 83 ? 8.524 -1.571 9.978 1.00 94.62 83 LEU A C 1
ATOM 658 O O . LEU A 1 83 ? 8.723 -1.535 8.766 1.00 94.62 83 LEU A O 1
ATOM 662 N N . ILE A 1 84 ? 9.238 -2.344 10.801 1.00 96.12 84 ILE A N 1
ATOM 663 C CA . ILE A 1 84 ? 10.323 -3.230 10.350 1.00 96.12 84 ILE A CA 1
ATOM 664 C C . ILE A 1 84 ? 9.804 -4.290 9.371 1.00 96.12 84 ILE A C 1
ATOM 666 O O . ILE A 1 84 ? 10.500 -4.625 8.415 1.00 96.12 84 ILE A O 1
ATOM 670 N N . LEU A 1 85 ? 8.586 -4.797 9.573 1.00 94.44 85 LEU A N 1
ATOM 671 C CA . LEU A 1 85 ? 7.987 -5.803 8.696 1.00 94.44 85 LEU A CA 1
ATOM 672 C C . LEU A 1 85 ? 7.511 -5.217 7.355 1.00 94.44 85 LEU A C 1
ATOM 674 O O . LEU A 1 85 ? 7.644 -5.864 6.316 1.00 94.44 85 LEU A O 1
ATOM 678 N N . ILE A 1 86 ? 6.975 -3.993 7.363 1.00 95.75 86 ILE A N 1
ATOM 679 C CA . ILE A 1 86 ? 6.414 -3.335 6.172 1.00 95.75 86 ILE A CA 1
ATOM 680 C C . ILE A 1 86 ? 7.488 -2.663 5.307 1.00 95.75 86 ILE A C 1
ATOM 682 O O . ILE A 1 86 ? 7.379 -2.672 4.079 1.00 95.75 86 ILE A O 1
ATOM 686 N N . LEU A 1 87 ? 8.544 -2.113 5.908 1.00 96.00 87 LEU A N 1
ATOM 687 C CA . LEU A 1 87 ? 9.614 -1.418 5.189 1.00 96.00 87 LEU A CA 1
ATOM 688 C C . LEU A 1 87 ? 10.247 -2.235 4.038 1.00 96.00 87 LEU A C 1
ATOM 690 O O . LEU A 1 87 ? 10.342 -1.695 2.932 1.00 96.00 87 LEU A O 1
ATOM 694 N N . PRO A 1 88 ? 10.636 -3.518 4.211 1.00 97.56 88 PRO A N 1
ATOM 695 C CA . PRO A 1 88 ? 11.198 -4.308 3.116 1.00 97.56 88 PRO A CA 1
ATOM 696 C C . PRO A 1 88 ? 10.173 -4.604 2.015 1.00 97.56 88 PRO A C 1
ATOM 698 O O . PRO A 1 88 ? 10.552 -4.693 0.851 1.00 97.56 88 PRO A O 1
ATOM 701 N N . GLN A 1 89 ? 8.883 -4.711 2.351 1.00 97.31 89 GLN A N 1
ATOM 702 C CA . GLN A 1 89 ? 7.816 -4.919 1.365 1.00 97.31 89 GLN A CA 1
ATOM 703 C C . GLN A 1 89 ? 7.645 -3.685 0.473 1.00 97.31 89 GLN A C 1
ATOM 705 O O . GLN A 1 89 ? 7.565 -3.808 -0.748 1.00 97.31 89 GLN A O 1
ATOM 710 N N . ILE A 1 90 ? 7.659 -2.486 1.068 1.00 98.00 90 ILE A N 1
ATOM 711 C CA . ILE A 1 90 ? 7.617 -1.223 0.318 1.00 98.00 90 ILE A CA 1
ATOM 712 C C . ILE A 1 90 ? 8.867 -1.082 -0.558 1.00 98.00 90 ILE A C 1
ATOM 714 O O . ILE A 1 90 ? 8.754 -0.738 -1.733 1.00 98.00 90 ILE A O 1
ATOM 718 N N . LEU A 1 91 ? 10.053 -1.382 -0.018 1.00 97.69 91 LEU A N 1
ATOM 719 C CA . LEU A 1 91 ? 11.299 -1.335 -0.784 1.00 97.69 91 LEU A CA 1
ATOM 720 C C . LEU A 1 91 ? 11.257 -2.288 -1.988 1.00 97.69 91 LEU A C 1
ATOM 722 O O . LEU A 1 91 ? 11.606 -1.891 -3.098 1.00 97.69 91 LEU A O 1
ATOM 726 N N . LEU A 1 92 ? 10.786 -3.521 -1.788 1.00 98.00 92 LEU A N 1
ATOM 727 C CA . LEU A 1 92 ? 10.643 -4.512 -2.852 1.00 98.00 92 LEU A CA 1
ATOM 728 C C . LEU A 1 92 ? 9.643 -4.058 -3.923 1.00 98.00 92 LEU A C 1
ATOM 730 O O . LEU A 1 92 ? 9.919 -4.212 -5.112 1.00 98.00 92 LEU A O 1
ATOM 734 N N . LEU A 1 93 ? 8.527 -3.442 -3.523 1.00 98.31 93 LEU A N 1
ATOM 735 C CA . LEU A 1 93 ? 7.555 -2.859 -4.449 1.00 98.31 93 LEU A CA 1
ATOM 736 C C . LEU A 1 93 ? 8.185 -1.745 -5.302 1.00 98.31 93 LEU A C 1
ATOM 738 O O . LEU A 1 93 ? 7.975 -1.707 -6.514 1.00 98.31 93 LEU A O 1
ATOM 742 N N . ILE A 1 94 ? 8.981 -0.863 -4.689 1.00 98.44 94 ILE A N 1
ATOM 743 C CA . ILE A 1 94 ? 9.686 0.213 -5.401 1.00 98.44 94 ILE A CA 1
ATOM 744 C C . ILE A 1 94 ? 10.692 -0.374 -6.396 1.00 98.44 94 ILE A C 1
ATOM 746 O O . ILE A 1 94 ? 10.718 0.042 -7.553 1.00 98.44 94 ILE A O 1
ATOM 750 N N . VAL A 1 95 ? 11.490 -1.362 -5.985 1.00 98.50 95 VAL A N 1
ATOM 751 C CA . VAL A 1 95 ? 12.453 -2.033 -6.875 1.00 98.50 95 VAL A CA 1
ATOM 752 C C . VAL A 1 95 ? 11.740 -2.709 -8.048 1.00 98.50 95 VAL A C 1
ATOM 754 O O . VAL A 1 95 ? 12.167 -2.559 -9.193 1.00 98.50 95 VAL A O 1
ATOM 757 N N . LEU A 1 96 ? 10.629 -3.400 -7.789 1.00 98.50 96 LEU A N 1
ATOM 758 C CA . LEU A 1 96 ? 9.812 -4.028 -8.826 1.00 98.50 96 LEU A CA 1
ATOM 759 C C . LEU A 1 96 ? 9.249 -2.992 -9.810 1.00 98.50 96 LEU A C 1
ATOM 761 O O . LEU A 1 96 ? 9.296 -3.208 -11.021 1.00 98.50 96 LEU A O 1
ATOM 765 N N . LEU A 1 97 ? 8.757 -1.858 -9.306 1.00 98.50 97 LEU A N 1
ATOM 766 C CA . LEU A 1 97 ? 8.255 -0.761 -10.133 1.00 98.50 97 LEU A CA 1
ATOM 767 C C . LEU A 1 97 ? 9.359 -0.176 -11.023 1.00 98.50 97 LEU A C 1
ATOM 769 O O . LEU A 1 97 ? 9.128 0.053 -12.209 1.00 98.50 97 LEU A O 1
ATOM 773 N N . LEU A 1 98 ? 10.558 0.037 -10.475 1.00 98.50 98 LEU A N 1
ATOM 774 C CA . LEU A 1 98 ? 11.710 0.518 -11.242 1.00 98.50 98 LEU A CA 1
ATOM 775 C C . LEU A 1 98 ? 12.122 -0.479 -12.327 1.00 98.50 98 LEU A C 1
ATOM 777 O O . LEU A 1 98 ? 12.414 -0.071 -13.449 1.00 98.50 98 LEU A O 1
ATOM 781 N N . LEU A 1 99 ? 12.106 -1.778 -12.024 1.00 98.44 99 LEU A N 1
ATOM 782 C CA . LEU A 1 99 ? 12.407 -2.824 -12.999 1.00 98.44 99 LEU A CA 1
ATOM 783 C C . LEU A 1 99 ? 11.357 -2.874 -14.116 1.00 98.44 99 LEU A C 1
ATOM 785 O O . LEU A 1 99 ? 11.715 -2.999 -15.287 1.00 98.44 99 LEU A O 1
ATOM 789 N N . LEU A 1 100 ? 10.076 -2.714 -13.780 1.00 98.44 100 LEU A N 1
ATOM 790 C CA . LEU A 1 100 ? 9.000 -2.618 -14.765 1.00 98.44 100 LEU A CA 1
ATOM 791 C C . LEU A 1 100 ? 9.161 -1.378 -15.656 1.00 98.44 100 LEU A C 1
ATOM 793 O O . LEU A 1 100 ? 9.043 -1.476 -16.876 1.00 98.44 100 LEU A O 1
ATOM 797 N N . LEU A 1 101 ? 9.466 -0.221 -15.064 1.00 98.44 101 LEU A N 1
ATOM 798 C CA . LEU A 1 101 ? 9.731 1.015 -15.804 1.00 98.44 101 LEU A CA 1
ATOM 799 C C . LEU A 1 101 ? 10.927 0.846 -16.751 1.00 98.44 101 LEU A C 1
ATOM 801 O O . LEU A 1 101 ? 10.854 1.233 -17.918 1.00 98.44 101 LEU A O 1
ATOM 805 N N . LEU A 1 102 ? 12.010 0.239 -16.262 1.00 98.44 102 LEU A N 1
ATOM 806 C CA . LEU A 1 102 ? 13.195 -0.060 -17.057 1.00 98.44 102 LEU A CA 1
ATOM 807 C C . LEU A 1 102 ? 12.846 -0.982 -18.229 1.00 98.44 102 LEU A C 1
ATOM 809 O O . LEU A 1 102 ? 13.246 -0.706 -19.357 1.00 98.44 102 LEU A O 1
ATOM 813 N N . LEU A 1 103 ? 12.060 -2.033 -17.991 1.00 98.25 103 LEU A N 1
ATOM 814 C CA . LEU A 1 103 ? 11.603 -2.942 -19.039 1.00 98.25 103 LEU A CA 1
ATOM 815 C C . LEU A 1 103 ? 10.787 -2.208 -20.112 1.00 98.25 103 LEU A C 1
ATOM 817 O O . LEU A 1 103 ? 11.018 -2.413 -21.303 1.00 98.25 103 LEU A O 1
ATOM 821 N N . LEU A 1 104 ? 9.878 -1.316 -19.710 1.00 98.06 104 LEU A N 1
ATOM 822 C CA . LEU A 1 104 ? 9.105 -0.495 -20.646 1.00 98.06 104 LEU A CA 1
ATOM 823 C C . LEU A 1 104 ? 9.999 0.446 -21.462 1.00 98.06 104 LEU A C 1
ATOM 825 O O . LEU A 1 104 ? 9.782 0.616 -22.665 1.00 98.06 104 LEU A O 1
ATOM 829 N N . LEU A 1 105 ? 11.021 1.035 -20.839 1.00 98.19 105 LEU A N 1
ATOM 830 C CA . LEU A 1 105 ? 12.023 1.846 -21.534 1.00 98.19 105 LEU A CA 1
ATOM 831 C C . LEU A 1 105 ? 12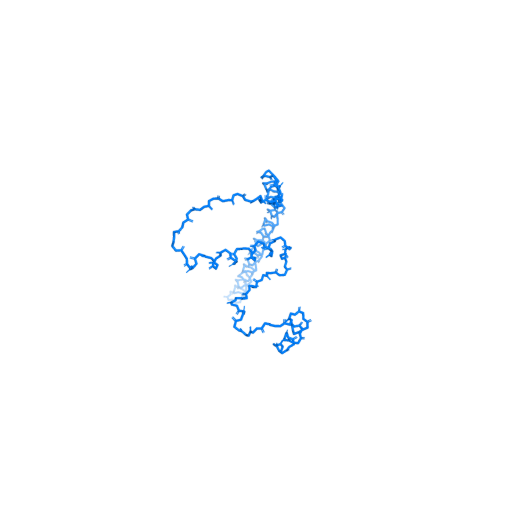.818 1.018 -22.544 1.00 98.19 105 LEU A C 1
ATOM 833 O O . LEU A 1 105 ? 12.994 1.453 -23.681 1.00 98.19 105 LEU A O 1
ATOM 837 N N . LEU A 1 106 ? 13.243 -0.187 -22.165 1.00 98.06 106 LEU A N 1
ATOM 838 C CA . LEU A 1 106 ? 13.923 -1.112 -23.070 1.00 98.06 106 LEU A CA 1
ATOM 839 C C . LEU A 1 106 ? 13.020 -1.507 -24.238 1.00 98.06 106 LEU A C 1
ATOM 841 O O . LEU A 1 106 ? 13.478 -1.518 -25.376 1.00 98.06 106 LEU A O 1
ATOM 845 N N . GLN A 1 107 ? 11.737 -1.767 -23.992 1.00 98.44 107 GLN A N 1
ATOM 846 C CA . GLN A 1 107 ? 10.779 -2.076 -25.051 1.00 98.44 107 GLN A CA 1
ATOM 847 C C . GLN A 1 107 ? 10.602 -0.895 -26.017 1.00 98.44 107 GLN A C 1
ATOM 849 O O . GLN A 1 107 ? 10.597 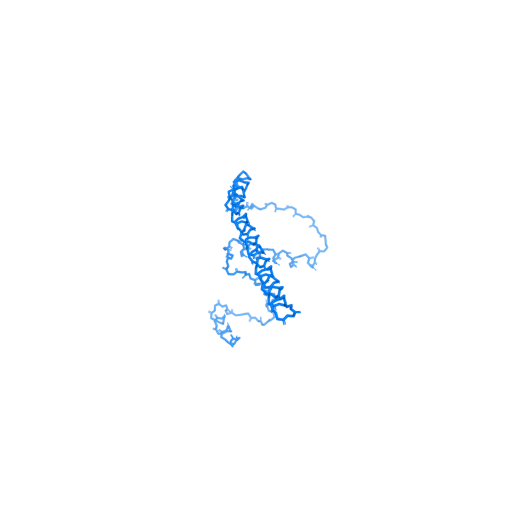-1.084 -27.236 1.00 98.44 107 GLN A O 1
ATOM 854 N N . ARG A 1 108 ? 10.500 0.335 -25.494 1.00 98.12 108 ARG A N 1
ATOM 855 C CA . ARG A 1 108 ? 10.458 1.561 -26.309 1.00 98.12 108 ARG A CA 1
ATOM 856 C C . ARG A 1 108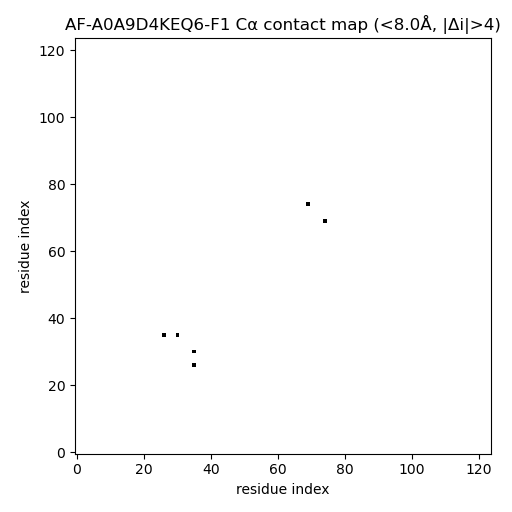 ? 11.729 1.731 -27.140 1.00 98.12 108 ARG A C 1
ATOM 858 O O . ARG A 1 108 ? 11.632 2.029 -28.328 1.00 98.12 108 ARG A O 1
ATOM 865 N N . LEU A 1 109 ? 12.897 1.512 -26.539 1.00 97.88 109 LEU A N 1
ATOM 866 C CA . LEU A 1 109 ? 14.185 1.608 -27.222 1.00 97.88 109 LEU A CA 1
ATOM 867 C C . LEU A 1 109 ? 14.341 0.529 -28.299 1.00 97.88 109 LEU A C 1
ATOM 869 O O . LEU A 1 109 ? 14.808 0.824 -29.395 1.00 97.88 109 LEU A O 1
ATOM 873 N N . TYR A 1 110 ? 13.907 -0.698 -28.018 1.00 98.06 110 TYR A N 1
ATOM 874 C CA . TYR A 1 110 ? 13.914 -1.801 -28.975 1.00 98.06 110 TYR A CA 1
ATOM 875 C C . TYR A 1 110 ? 13.073 -1.472 -30.212 1.00 98.06 110 TYR A C 1
ATOM 877 O O . TYR A 1 110 ? 13.536 -1.651 -31.337 1.00 98.06 110 TYR A O 1
ATOM 885 N N . LEU A 1 111 ? 11.870 -0.922 -30.016 1.00 96.50 111 LEU A N 1
ATOM 886 C CA . LEU A 1 111 ? 11.017 -0.491 -31.124 1.00 96.50 111 LEU A CA 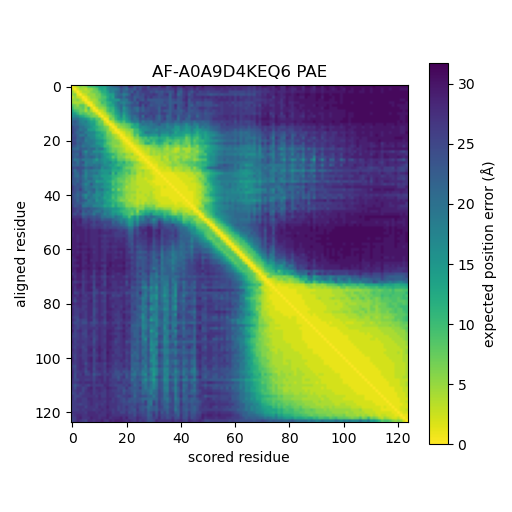1
ATOM 887 C C . LEU A 1 111 ? 11.680 0.625 -31.944 1.00 96.50 111 LEU A C 1
ATOM 889 O O . LEU A 1 111 ? 11.653 0.587 -33.173 1.00 96.50 111 LEU A O 1
ATOM 893 N N . TYR A 1 112 ? 12.292 1.601 -31.268 1.00 96.94 112 TYR A N 1
ATOM 894 C CA . TYR A 1 112 ? 13.020 2.687 -31.923 1.00 96.94 112 TYR A CA 1
ATOM 895 C C . TYR A 1 112 ? 14.183 2.155 -32.769 1.00 96.94 112 TYR A C 1
ATOM 897 O O . TYR A 1 112 ? 14.318 2.520 -33.936 1.00 96.94 112 TYR A O 1
ATOM 905 N N . TYR A 1 113 ? 14.976 1.242 -32.209 1.00 97.19 113 TYR A N 1
ATOM 906 C CA . TYR A 1 113 ? 16.086 0.604 -32.910 1.00 97.19 113 TYR A CA 1
ATOM 907 C C . TYR A 1 113 ? 15.609 -0.192 -34.131 1.00 97.19 113 TYR A C 1
ATOM 909 O O . TYR A 1 113 ? 16.164 -0.044 -35.219 1.00 97.19 113 TYR A O 1
ATOM 917 N N . TYR A 1 114 ? 14.543 -0.984 -33.976 1.00 96.00 114 TYR A N 1
ATOM 918 C CA . TYR A 1 114 ? 13.953 -1.749 -35.073 1.00 96.00 114 TYR A CA 1
ATOM 919 C C . TYR A 1 114 ? 13.465 -0.836 -36.203 1.00 96.00 114 TYR A C 1
ATOM 921 O O . TYR A 1 114 ? 13.756 -1.081 -37.373 1.00 96.00 114 TYR A O 1
ATOM 929 N N . HIS A 1 115 ? 12.767 0.250 -35.858 1.00 94.44 115 HIS A N 1
ATOM 930 C CA . HIS A 1 115 ? 12.275 1.209 -36.841 1.00 94.44 115 HIS A CA 1
ATOM 931 C C . HIS A 1 115 ? 13.420 1.918 -37.573 1.00 94.44 115 HIS A C 1
ATOM 933 O O . HIS A 1 115 ? 13.382 2.036 -38.795 1.00 94.44 115 HIS A O 1
ATOM 939 N N . TYR A 1 116 ? 14.463 2.327 -36.848 1.00 94.38 116 TYR A N 1
ATOM 940 C CA . TYR A 1 116 ? 15.646 2.959 -37.429 1.00 94.38 116 TYR A CA 1
ATOM 941 C C . TYR A 1 116 ? 16.384 2.036 -38.410 1.00 94.38 116 TYR A C 1
ATOM 943 O O . TYR A 1 116 ? 16.758 2.467 -39.504 1.00 94.38 116 TYR A O 1
ATOM 951 N N . TYR A 1 117 ? 16.573 0.767 -38.037 1.00 94.69 117 TYR A N 1
ATOM 952 C CA . TYR A 1 117 ? 17.233 -0.220 -38.892 1.00 94.69 117 TYR A CA 1
ATOM 953 C C . TYR A 1 117 ? 16.407 -0.517 -40.147 1.00 94.69 117 TYR A C 1
ATOM 955 O O . TYR A 1 117 ? 16.937 -0.505 -41.255 1.00 94.69 117 TYR A O 1
ATOM 963 N N . TYR A 1 118 ? 15.095 -0.712 -39.986 1.00 93.75 118 TYR A N 1
ATOM 964 C CA . TYR A 1 118 ? 14.185 -0.920 -41.109 1.00 93.75 118 TYR A CA 1
ATOM 965 C C . TYR A 1 118 ? 14.195 0.284 -42.058 1.00 93.75 118 TYR A C 1
ATOM 967 O O . TYR A 1 118 ? 14.336 0.119 -43.263 1.00 93.75 118 TYR A O 1
ATOM 975 N N . TYR A 1 119 ? 14.126 1.508 -41.535 1.00 93.06 119 TYR A N 1
ATOM 976 C CA . TYR A 1 119 ? 14.148 2.707 -42.370 1.00 93.06 119 TYR A CA 1
ATOM 977 C C . TYR A 1 119 ? 15.447 2.822 -43.184 1.00 93.06 119 TYR A C 1
ATOM 979 O O . TYR A 1 119 ? 15.394 3.083 -44.382 1.00 93.06 119 TYR A O 1
ATOM 987 N N . ASN A 1 120 ? 16.606 2.560 -42.573 1.00 93.31 120 ASN A N 1
ATOM 988 C CA . ASN A 1 120 ? 17.883 2.583 -43.294 1.00 93.31 120 ASN A CA 1
ATOM 989 C C . ASN A 1 120 ? 17.996 1.479 -44.351 1.00 93.31 120 ASN A C 1
ATOM 991 O O . ASN A 1 120 ? 18.597 1.712 -45.386 1.00 93.31 120 ASN A O 1
ATOM 995 N N . TYR A 1 121 ? 17.434 0.293 -44.117 1.00 92.06 121 TYR A N 1
ATOM 996 C CA . TYR A 1 121 ? 17.537 -0.810 -45.077 1.00 92.06 121 TYR A CA 1
ATOM 997 C C . TYR A 1 121 ? 16.694 -0.601 -46.346 1.00 92.06 121 TYR A C 1
ATOM 999 O O . TYR A 1 121 ? 17.056 -1.096 -47.405 1.00 92.06 121 TYR A O 1
ATOM 1007 N N . TYR A 1 122 ? 15.551 0.086 -46.244 1.00 89.50 122 TYR A N 1
ATOM 1008 C CA . TYR A 1 122 ? 14.630 0.252 -47.378 1.00 89.50 122 TYR A CA 1
ATOM 1009 C C . TYR A 1 122 ? 14.812 1.562 -48.148 1.00 89.50 122 TYR A C 1
ATOM 1011 O O . TYR A 1 122 ? 14.418 1.634 -49.310 1.00 89.50 122 TYR A O 1
ATOM 1019 N N . TYR A 1 123 ? 15.352 2.602 -47.510 1.00 81.69 123 TYR A N 1
ATOM 1020 C CA . TYR A 1 123 ? 15.489 3.933 -48.114 1.00 81.69 123 TYR A CA 1
ATOM 1021 C C . TYR A 1 123 ? 16.931 4.304 -48.477 1.00 81.69 123 TYR A C 1
ATOM 1023 O O . TYR A 1 123 ? 17.164 5.422 -48.938 1.00 81.69 123 TYR A O 1
ATOM 1031 N N . HIS A 1 124 ? 17.877 3.386 -48.282 1.00 64.94 124 HIS A N 1
ATOM 1032 C CA . HIS A 1 124 ? 19.279 3.533 -48.655 1.00 64.94 124 HIS A CA 1
ATOM 1033 C C . HIS A 1 124 ? 19.726 2.358 -49.520 1.00 64.94 124 HIS A C 1
ATOM 1035 O O . HIS A 1 124 ? 20.531 2.617 -50.443 1.00 64.94 124 HIS A O 1
#

Secondary structure (DSSP, 8-state):
--HHHHHHHTTT-TT--GGG--------TT--HHHHHHHHHHHHHHHHTTT--------------------HHHHHHHHHHHHHHHHHHHHHHHHHHHHHHHHHHHHHHHHHHHHHHHHHHHH-

pLDDT: mean 73.93, std 21.33, range [33.59, 98.5]

Solvent-accessible surface area (backbone atoms only — not comparable to full-atom values): 7950 Å² total; per-residue (Å²): 124,72,73,68,56,55,69,63,48,62,77,76,51,87,80,80,54,84,83,74,68,84,79,84,86,88,74,68,90,86,57,51,73,66,59,54,50,51,52,52,53,50,57,55,54,59,61,60,69,78,76,64,85,86,79,95,76,93,75,94,74,87,78,83,72,81,62,81,77,67,50,69,68,54,54,55,50,53,50,50,53,50,48,65,64,46,50,60,55,53,50,51,51,51,53,50,50,52,51,52,51,50,48,52,50,50,53,53,50,50,53,50,50,52,52,53,52,52,51,53,69,76,78,106